Protein AF-A0A8S4S316-F1 (afdb_monomer)

Sequence (107 aa):
MQTKLDGSASAATIETSAEQAKRRKYENLDSSFIFVPFGVETSGPWGPEARALFKELSKRVIESTGDPRAGSYLGQRISLAIQRGNAASILGTVPRCGDFEDVLDFI

Structure (mmCIF, N/CA/C/O backbone):
data_AF-A0A8S4S316-F1
#
_entry.id   AF-A0A8S4S316-F1
#
loop_
_atom_site.group_PDB
_atom_site.id
_atom_site.type_symbol
_atom_site.label_atom_id
_atom_site.label_alt_id
_atom_site.label_comp_id
_atom_site.label_asym_id
_atom_site.label_entity_id
_atom_site.label_seq_id
_atom_site.pdbx_PDB_ins_code
_atom_site.Cartn_x
_atom_site.Cartn_y
_atom_site.Cartn_z
_atom_site.occupancy
_atom_site.B_iso_or_equiv
_atom_site.auth_seq_id
_atom_site.auth_comp_id
_atom_site.auth_asym_id
_atom_site.auth_atom_id
_atom_site.pdbx_PDB_model_num
ATOM 1 N N . MET A 1 1 ? 33.651 21.067 19.221 1.00 37.72 1 MET A N 1
ATOM 2 C CA . MET A 1 1 ? 32.175 21.135 19.229 1.00 37.72 1 MET A CA 1
ATOM 3 C C . MET A 1 1 ? 31.721 20.658 17.854 1.00 37.72 1 MET A C 1
ATOM 5 O O . MET A 1 1 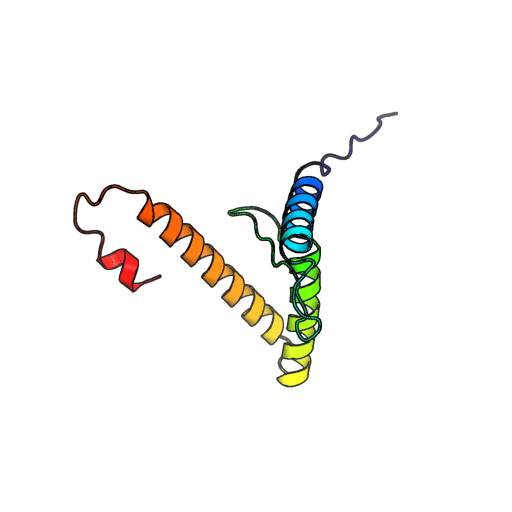? 31.879 21.383 16.886 1.00 37.72 1 MET A O 1
ATOM 9 N N . GLN A 1 2 ? 31.376 19.373 17.751 1.00 32.28 2 GLN A N 1
ATOM 10 C CA . GLN A 1 2 ? 31.168 18.648 16.492 1.00 32.28 2 GLN A CA 1
ATOM 11 C C . GLN A 1 2 ? 29.729 18.858 16.003 1.00 32.28 2 GLN A C 1
ATOM 13 O O . GLN A 1 2 ? 28.789 18.544 16.732 1.00 32.28 2 GLN A O 1
ATOM 18 N N . THR A 1 3 ? 29.551 19.352 14.780 1.00 39.94 3 THR A N 1
ATOM 19 C CA . THR A 1 3 ? 28.273 19.288 14.063 1.00 39.94 3 THR A CA 1
ATOM 20 C C . THR A 1 3 ? 28.065 17.852 13.585 1.00 39.94 3 THR A C 1
ATOM 22 O O . THR A 1 3 ? 28.894 17.277 12.877 1.00 39.94 3 THR A O 1
ATOM 25 N N . LYS A 1 4 ? 26.988 17.225 14.058 1.00 36.97 4 LYS A N 1
ATOM 26 C CA . LYS A 1 4 ? 26.608 15.865 13.685 1.00 36.97 4 LYS A CA 1
ATOM 27 C C . LYS A 1 4 ? 25.850 15.963 12.361 1.00 36.97 4 LYS A C 1
ATOM 29 O O . LYS A 1 4 ? 24.747 16.485 12.351 1.00 36.97 4 LYS A O 1
ATOM 34 N N . LEU A 1 5 ? 26.483 15.520 11.276 1.00 41.47 5 LEU A N 1
ATOM 35 C CA . LEU A 1 5 ? 25.875 15.417 9.952 1.00 41.47 5 LEU A CA 1
ATOM 36 C C . LEU A 1 5 ? 24.824 14.299 9.965 1.00 41.47 5 LEU A C 1
ATOM 38 O O . LEU A 1 5 ? 25.11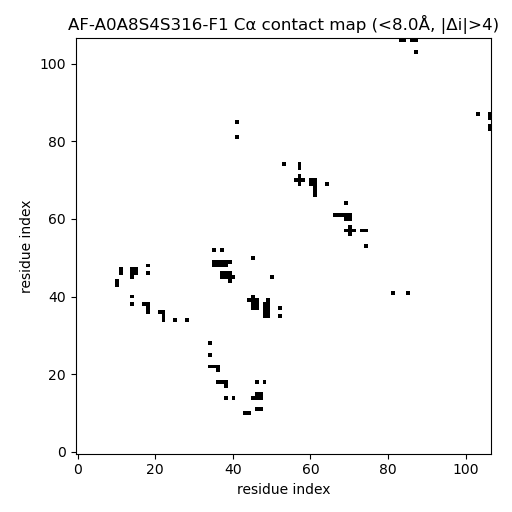4 13.128 10.212 1.00 41.47 5 LEU A O 1
ATOM 42 N N . ASP A 1 6 ? 23.593 14.708 9.733 1.00 37.34 6 ASP A N 1
ATOM 43 C CA . ASP A 1 6 ? 22.356 13.955 9.637 1.00 37.34 6 ASP A CA 1
ATOM 44 C C . ASP A 1 6 ? 22.306 13.188 8.306 1.00 37.34 6 ASP A C 1
ATOM 46 O O . ASP A 1 6 ? 21.771 13.620 7.287 1.00 37.34 6 ASP A O 1
ATOM 50 N N . GLY A 1 7 ? 22.904 11.997 8.316 1.00 39.25 7 GLY A N 1
ATOM 51 C CA . GLY A 1 7 ? 22.816 11.030 7.226 1.00 39.25 7 GLY A CA 1
ATOM 52 C C . GLY A 1 7 ? 21.458 10.322 7.194 1.00 39.25 7 GLY A C 1
ATOM 53 O O . GLY A 1 7 ? 21.329 9.234 7.740 1.00 39.25 7 GLY A O 1
ATOM 54 N N . SER A 1 8 ? 20.446 10.927 6.563 1.00 47.69 8 SER A N 1
ATOM 55 C CA . SER A 1 8 ? 19.200 10.236 6.154 1.00 47.69 8 SER A CA 1
ATOM 56 C C . SER A 1 8 ? 18.456 10.943 5.000 1.00 47.69 8 SER A C 1
ATOM 58 O O . SER A 1 8 ? 17.253 10.756 4.822 1.00 47.69 8 SER A O 1
ATOM 60 N N . ALA A 1 9 ? 19.135 11.787 4.219 1.00 49.41 9 ALA A N 1
ATOM 61 C CA . ALA A 1 9 ? 18.480 12.667 3.245 1.00 49.41 9 ALA A CA 1
ATOM 62 C C . ALA A 1 9 ? 18.255 12.056 1.842 1.00 49.41 9 ALA A C 1
ATOM 64 O O . ALA A 1 9 ? 17.555 12.663 1.036 1.00 49.41 9 ALA A O 1
ATOM 65 N N . SER A 1 10 ? 18.812 10.883 1.505 1.00 52.69 10 SER A N 1
ATOM 66 C CA . SER A 1 10 ? 18.763 10.370 0.120 1.00 52.69 10 SER A CA 1
ATOM 67 C C . SER A 1 10 ? 17.561 9.467 -0.188 1.00 52.69 10 SER A C 1
ATOM 69 O O . SER A 1 10 ? 16.895 9.702 -1.190 1.00 52.69 10 SER A O 1
ATOM 71 N N . ALA A 1 11 ? 17.233 8.489 0.666 1.00 50.03 11 ALA A N 1
ATOM 72 C CA . ALA A 1 11 ? 16.149 7.527 0.408 1.00 50.03 11 ALA A CA 1
ATOM 73 C C . ALA A 1 11 ? 14.753 8.177 0.468 1.00 50.03 11 ALA A C 1
ATOM 75 O O . ALA A 1 11 ? 13.999 8.122 -0.498 1.00 50.03 11 ALA A O 1
ATOM 76 N N . ALA A 1 12 ? 14.468 8.940 1.532 1.00 54.97 12 ALA A N 1
ATOM 77 C CA . ALA A 1 12 ? 13.190 9.644 1.690 1.00 54.97 12 ALA A CA 1
ATOM 78 C C . ALA A 1 12 ? 12.896 10.636 0.542 1.00 54.97 12 ALA A C 1
ATOM 80 O O . ALA A 1 12 ? 11.742 10.840 0.159 1.00 54.97 12 ALA A O 1
ATOM 81 N N . THR A 1 13 ? 13.940 11.246 -0.031 1.00 60.44 13 THR A N 1
ATOM 82 C CA . THR A 1 13 ? 13.824 12.183 -1.161 1.00 60.44 13 THR A CA 1
ATOM 83 C C . THR A 1 13 ? 13.498 11.456 -2.471 1.00 60.44 13 THR A C 1
ATOM 85 O O . THR A 1 13 ? 12.699 11.953 -3.266 1.00 60.44 13 THR A O 1
ATOM 88 N N . ILE A 1 14 ? 14.069 10.266 -2.691 1.00 60.84 14 ILE A N 1
ATOM 89 C CA . ILE A 1 14 ? 13.806 9.436 -3.877 1.00 60.84 14 ILE A CA 1
ATOM 90 C C . ILE A 1 14 ? 12.391 8.847 -3.820 1.00 60.84 14 ILE A C 1
ATOM 92 O O . ILE A 1 14 ? 11.646 8.958 -4.796 1.00 60.84 14 ILE A O 1
ATOM 96 N N . GLU A 1 15 ? 11.986 8.315 -2.666 1.00 60.56 15 GLU A N 1
ATOM 97 C CA . GLU A 1 15 ? 10.645 7.761 -2.435 1.00 60.56 15 GLU A CA 1
ATOM 98 C C . GLU A 1 15 ? 9.552 8.802 -2.708 1.00 60.56 15 GLU A C 1
ATOM 100 O O . GLU A 1 15 ? 8.614 8.564 -3.474 1.00 60.56 15 GLU A O 1
ATOM 105 N N . THR A 1 16 ? 9.727 10.001 -2.145 1.00 70.81 16 THR A N 1
ATOM 106 C CA . THR A 1 16 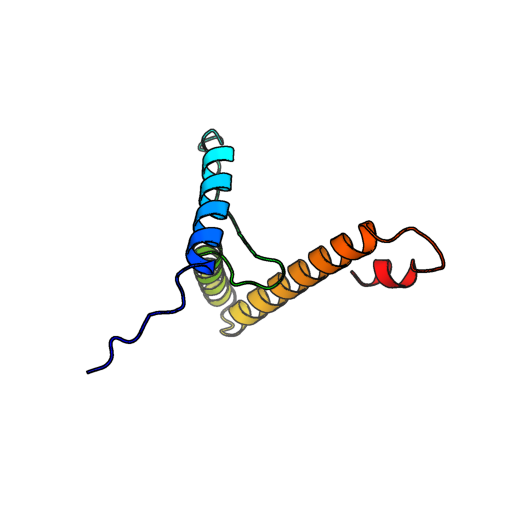? 8.808 11.126 -2.346 1.00 70.81 16 THR A CA 1
ATOM 107 C C . THR A 1 16 ? 8.729 11.518 -3.826 1.00 70.81 16 THR A C 1
ATOM 109 O O . THR A 1 16 ? 7.647 11.806 -4.336 1.00 70.81 16 THR A O 1
ATOM 112 N N . SER A 1 17 ? 9.854 11.495 -4.548 1.00 77.06 17 SER A N 1
ATOM 113 C CA . SER A 1 17 ? 9.887 11.787 -5.986 1.00 77.06 17 SER A CA 1
ATOM 114 C C . SER A 1 17 ? 9.106 10.751 -6.804 1.00 77.06 17 SER A C 1
ATOM 116 O O . SER A 1 17 ? 8.327 11.117 -7.689 1.00 77.06 17 SER A O 1
ATOM 118 N N . ALA A 1 18 ? 9.244 9.460 -6.484 1.00 81.75 18 ALA A N 1
ATOM 119 C CA . ALA A 1 18 ? 8.535 8.387 -7.176 1.00 81.75 18 ALA A CA 1
ATOM 120 C C . ALA A 1 18 ? 7.014 8.454 -6.954 1.00 81.75 18 ALA A C 1
ATOM 122 O O . ALA A 1 18 ? 6.246 8.351 -7.916 1.00 81.75 18 ALA A O 1
ATOM 123 N N . GLU A 1 19 ? 6.566 8.674 -5.715 1.00 88.00 19 GLU A N 1
ATOM 124 C CA . GLU A 1 19 ? 5.142 8.835 -5.391 1.00 88.00 19 GLU A CA 1
ATOM 125 C C . GLU A 1 19 ? 4.550 10.077 -6.078 1.00 88.00 19 GLU A C 1
ATOM 127 O O . GLU A 1 19 ? 3.507 9.988 -6.737 1.00 88.00 19 GLU A O 1
ATOM 132 N N . GLN A 1 20 ? 5.265 11.208 -6.053 1.00 87.62 20 GLN A N 1
ATOM 133 C CA . GLN A 1 20 ? 4.859 12.421 -6.768 1.00 87.62 20 GLN A CA 1
ATOM 134 C C . GLN A 1 20 ? 4.778 12.210 -8.283 1.00 87.62 20 GLN A C 1
ATOM 136 O O . GLN A 1 20 ? 3.831 12.677 -8.918 1.00 87.62 20 GLN A O 1
ATOM 141 N N . ALA A 1 21 ? 5.732 11.489 -8.875 1.00 88.12 21 ALA A N 1
ATOM 142 C CA . ALA A 1 21 ? 5.703 11.172 -10.299 1.00 88.12 21 ALA A CA 1
ATOM 143 C C . ALA A 1 21 ? 4.468 10.333 -10.663 1.00 88.12 21 ALA A C 1
ATOM 145 O O . ALA A 1 21 ? 3.831 10.580 -11.690 1.00 88.12 21 ALA A O 1
ATOM 146 N N . LYS A 1 22 ? 4.080 9.372 -9.810 1.00 90.06 22 LYS A N 1
ATOM 147 C CA . LYS A 1 22 ? 2.851 8.591 -10.011 1.00 90.06 22 LYS A CA 1
ATOM 148 C C . LYS A 1 22 ? 1.597 9.444 -9.846 1.00 90.06 22 LYS A C 1
ATOM 150 O O . LYS A 1 22 ? 0.702 9.310 -10.673 1.00 90.06 22 LYS A O 1
ATOM 155 N N . ARG A 1 23 ? 1.538 10.349 -8.863 1.00 90.00 23 ARG A N 1
ATOM 156 C CA . ARG A 1 23 ? 0.414 11.295 -8.731 1.00 90.00 23 ARG A CA 1
ATOM 157 C C . ARG A 1 23 ? 0.244 12.160 -9.973 1.00 90.00 23 ARG A C 1
ATOM 159 O O . ARG A 1 23 ? -0.855 12.221 -10.499 1.00 90.00 23 ARG A O 1
ATOM 166 N N . ARG A 1 24 ? 1.326 12.763 -10.475 1.00 91.75 24 ARG A N 1
ATOM 167 C CA . ARG A 1 24 ? 1.290 13.570 -11.709 1.00 91.75 24 ARG A CA 1
ATOM 168 C C . ARG A 1 24 ? 0.812 12.751 -12.905 1.00 91.75 24 ARG A C 1
ATOM 170 O O . ARG A 1 24 ? -0.014 13.209 -13.679 1.00 91.75 24 ARG A O 1
ATOM 177 N N . LYS A 1 25 ? 1.275 11.501 -13.030 1.00 93.25 25 LYS A N 1
ATOM 178 C CA . LYS A 1 25 ? 0.834 10.601 -14.108 1.00 93.25 25 LYS A CA 1
ATOM 179 C C . LYS A 1 25 ? -0.683 10.373 -14.103 1.00 93.25 25 LYS A C 1
ATOM 181 O O . LYS A 1 25 ? -1.270 10.223 -15.170 1.00 93.25 25 LYS A O 1
ATOM 186 N N . TYR A 1 26 ? -1.295 10.321 -12.924 1.00 92.31 26 TYR A N 1
ATOM 187 C CA . TYR A 1 26 ? -2.723 10.061 -12.751 1.00 92.31 26 TYR A CA 1
ATOM 188 C C . TYR A 1 26 ? -3.491 11.295 -12.257 1.00 92.31 26 TYR A C 1
ATOM 190 O O . TYR A 1 26 ? -4.538 11.156 -11.637 1.00 92.31 26 TYR A O 1
ATOM 198 N N . GLU A 1 27 ? -3.000 12.505 -12.540 1.00 91.44 27 GLU A N 1
ATOM 199 C CA . GLU A 1 27 ? -3.645 13.746 -12.086 1.00 91.44 27 GLU A CA 1
ATOM 200 C C . GLU A 1 27 ? -5.023 13.968 -12.726 1.00 91.44 27 GLU A C 1
ATOM 202 O O . GLU A 1 27 ? -5.906 14.551 -12.108 1.00 91.44 27 GLU A O 1
ATOM 207 N N . ASN A 1 28 ? -5.215 13.442 -13.939 1.00 93.00 28 ASN A N 1
ATOM 208 C CA . ASN A 1 28 ? -6.462 13.527 -14.700 1.00 93.00 28 ASN A CA 1
ATOM 209 C C . ASN A 1 28 ? -7.345 12.284 -14.514 1.00 93.00 28 ASN A C 1
ATOM 211 O O . ASN A 1 28 ? -8.175 11.980 -15.371 1.00 93.00 28 ASN A O 1
ATOM 215 N N . LEU A 1 29 ? -7.124 11.515 -13.442 1.00 92.88 29 LEU A N 1
ATOM 216 C CA . LEU A 1 29 ? -8.017 10.416 -13.105 1.00 92.88 29 LEU A CA 1
ATOM 217 C C . LEU A 1 29 ? -9.401 10.987 -12.770 1.00 92.88 29 LEU A C 1
ATOM 219 O O . LEU A 1 29 ? -9.511 12.042 -12.147 1.00 92.88 29 LEU A O 1
ATOM 223 N N . ASP A 1 30 ? -10.449 10.294 -13.211 1.00 89.88 30 ASP A N 1
ATOM 224 C CA . ASP A 1 30 ? -11.827 10.701 -12.947 1.00 89.88 30 ASP A CA 1
ATOM 225 C C . ASP A 1 30 ? -12.059 10.893 -11.436 1.00 89.88 30 ASP A C 1
ATOM 227 O O . ASP A 1 30 ? -11.541 10.134 -10.612 1.00 89.88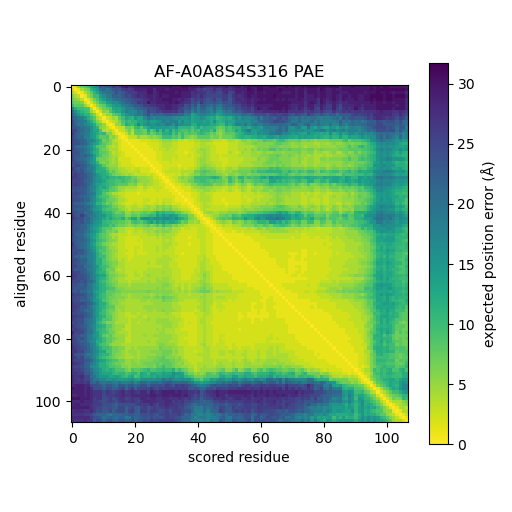 30 ASP A O 1
ATOM 231 N N . SER A 1 31 ? -12.836 11.916 -11.070 1.00 88.12 31 SER A N 1
ATOM 232 C CA . SER A 1 31 ? -13.058 12.311 -9.674 1.00 88.12 31 SER A CA 1
ATOM 233 C C . SER A 1 31 ? -13.806 11.265 -8.843 1.00 88.12 31 SER A C 1
ATOM 235 O O . SER A 1 31 ? -13.819 11.354 -7.615 1.00 88.12 31 SER A O 1
ATOM 237 N N . SER A 1 32 ? -14.397 10.255 -9.486 1.00 94.06 32 SER A N 1
ATOM 238 C CA . SER A 1 32 ? -14.957 9.077 -8.820 1.00 94.06 32 SER A CA 1
ATOM 239 C C . SER A 1 32 ? -13.899 8.161 -8.191 1.00 94.06 32 SER A C 1
ATOM 241 O O . SER A 1 32 ? -14.249 7.319 -7.361 1.00 94.06 32 SER A O 1
ATOM 243 N N . PHE A 1 33 ? -12.614 8.325 -8.525 1.00 91.00 33 PHE A N 1
ATOM 244 C CA . PHE A 1 33 ? -11.529 7.514 -7.980 1.00 91.00 33 PHE A CA 1
ATOM 245 C C . PHE A 1 33 ? -10.685 8.267 -6.953 1.00 91.00 33 PHE A C 1
ATOM 247 O O . PHE A 1 33 ? -10.268 9.406 -7.149 1.00 91.00 33 PHE A O 1
ATOM 254 N N . ILE A 1 34 ? -10.336 7.567 -5.872 1.00 90.12 34 ILE A N 1
ATOM 255 C CA . ILE A 1 34 ? -9.295 8.003 -4.940 1.00 90.12 34 ILE A CA 1
ATOM 256 C C . ILE A 1 34 ? -8.008 7.272 -5.312 1.00 90.12 34 ILE A C 1
ATOM 258 O O . ILE A 1 34 ? -7.906 6.057 -5.144 1.00 90.12 34 ILE A O 1
ATOM 262 N N . PHE A 1 35 ? -7.021 8.016 -5.805 1.00 92.12 35 PHE A N 1
ATOM 263 C CA . PHE A 1 35 ? -5.702 7.479 -6.120 1.00 92.12 35 PHE A CA 1
ATOM 264 C C . PHE A 1 35 ? -4.705 7.777 -4.999 1.00 92.12 35 PHE A C 1
ATOM 266 O O . PHE A 1 35 ? -4.502 8.933 -4.628 1.00 92.12 35 PHE A O 1
ATOM 273 N N . VAL A 1 36 ? -4.044 6.732 -4.499 1.00 92.12 36 VAL A N 1
ATOM 274 C CA . VAL A 1 36 ? -2.908 6.847 -3.579 1.00 92.12 36 VAL A CA 1
ATOM 275 C C . VAL A 1 36 ? -1.775 5.967 -4.113 1.00 92.12 36 VAL A C 1
ATOM 277 O O . VAL A 1 36 ? -1.970 4.754 -4.236 1.00 92.12 36 VAL A O 1
ATOM 280 N N . PRO A 1 37 ? -0.606 6.528 -4.467 1.00 90.56 37 PRO A N 1
ATOM 281 C CA . PRO A 1 37 ? 0.544 5.727 -4.849 1.00 90.56 37 PRO A CA 1
ATOM 282 C C . PRO A 1 37 ? 1.009 4.871 -3.664 1.00 90.56 37 PRO A C 1
ATOM 284 O O . PRO A 1 37 ? 1.208 5.366 -2.560 1.00 90.56 37 PRO A O 1
ATOM 287 N N . PHE A 1 38 ? 1.207 3.576 -3.911 1.00 88.56 38 PHE A N 1
ATOM 288 C CA . PHE A 1 38 ? 1.838 2.665 -2.960 1.00 88.56 38 PHE A CA 1
ATOM 289 C C . PHE A 1 38 ? 3.263 2.363 -3.435 1.00 88.56 38 PHE A C 1
ATOM 291 O O . PHE A 1 38 ? 3.507 1.373 -4.125 1.00 88.56 38 PHE A O 1
ATOM 298 N N . GLY A 1 39 ? 4.189 3.285 -3.159 1.00 85.56 39 GLY A N 1
ATOM 299 C CA . GLY A 1 39 ? 5.594 3.149 -3.534 1.00 85.56 39 GLY A CA 1
ATOM 300 C C . GLY A 1 39 ? 6.350 2.215 -2.590 1.00 85.56 39 GLY A C 1
ATOM 301 O O . GLY A 1 39 ? 6.426 2.479 -1.390 1.00 85.56 39 GLY A O 1
ATOM 302 N N . VAL A 1 40 ? 6.935 1.144 -3.134 1.00 83.06 40 VAL A N 1
ATOM 303 C CA . VAL A 1 40 ? 7.850 0.257 -2.405 1.00 83.06 40 VAL A CA 1
ATOM 304 C C . VAL A 1 40 ? 9.116 0.056 -3.220 1.00 83.06 40 VAL A C 1
ATOM 306 O O . VAL A 1 40 ? 9.051 -0.355 -4.378 1.00 83.06 40 VAL A O 1
ATOM 309 N N . GLU A 1 41 ? 10.265 0.331 -2.613 1.00 76.44 41 GLU A N 1
ATOM 310 C CA . GLU A 1 41 ? 11.559 -0.011 -3.194 1.00 76.44 41 GLU A CA 1
ATOM 311 C C . GLU A 1 41 ? 11.887 -1.489 -2.944 1.00 76.44 41 GLU A C 1
ATOM 313 O O . GLU A 1 41 ? 11.588 -2.033 -1.882 1.00 76.44 41 GLU A O 1
ATOM 318 N N . THR A 1 42 ? 12.548 -2.136 -3.909 1.00 69.44 42 THR A N 1
ATOM 319 C CA . THR A 1 42 ? 12.884 -3.574 -3.907 1.00 69.44 42 THR A CA 1
ATOM 320 C C . THR A 1 42 ? 13.519 -4.058 -2.597 1.00 69.44 42 THR A C 1
ATOM 322 O O . THR A 1 42 ? 13.294 -5.194 -2.183 1.00 69.44 42 THR A O 1
ATOM 325 N N . SER A 1 43 ? 14.283 -3.189 -1.931 1.00 63.03 43 SER A N 1
ATOM 326 C CA . SER A 1 43 ? 14.900 -3.428 -0.622 1.00 63.03 43 SER A CA 1
ATOM 327 C C . SER A 1 43 ? 14.851 -2.200 0.298 1.00 63.03 43 SER A C 1
ATOM 329 O O . SER A 1 43 ? 15.657 -2.100 1.223 1.00 63.03 43 SER A O 1
ATOM 331 N N . GLY A 1 44 ? 13.975 -1.236 0.008 1.00 70.81 44 GLY A N 1
ATOM 332 C CA . GLY A 1 44 ? 13.925 0.047 0.708 1.00 70.81 44 GLY A CA 1
ATOM 333 C C . GLY A 1 44 ? 12.642 0.237 1.519 1.00 70.81 44 GLY A C 1
ATOM 334 O O . GLY A 1 44 ? 11.760 -0.630 1.521 1.00 70.81 44 GLY A O 1
ATOM 335 N N . PRO A 1 45 ? 12.541 1.354 2.255 1.00 79.56 45 PRO A N 1
ATOM 336 C CA . PRO A 1 45 ? 11.335 1.703 2.987 1.00 79.56 45 PRO A CA 1
ATOM 337 C C . PRO A 1 45 ? 10.122 1.816 2.058 1.00 79.56 45 PRO A C 1
ATOM 339 O O . PRO A 1 45 ? 10.228 2.007 0.847 1.00 79.56 45 PRO A O 1
ATOM 342 N N . TRP A 1 46 ? 8.933 1.718 2.646 1.00 87.56 46 TRP A N 1
ATOM 343 C CA . TRP A 1 46 ? 7.730 2.179 1.963 1.00 87.56 46 TRP A CA 1
ATOM 344 C C . TRP A 1 46 ? 7.721 3.698 1.949 1.00 87.56 4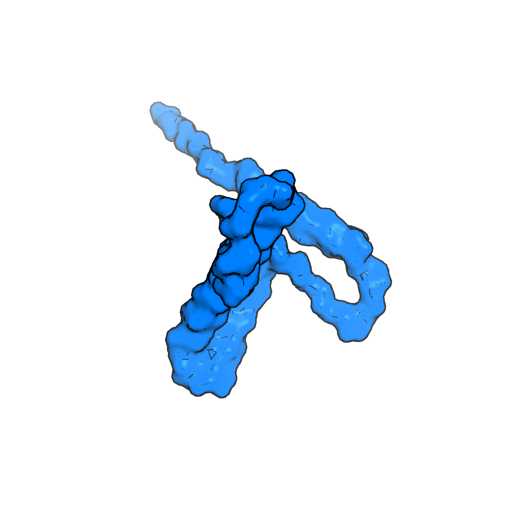6 TRP A C 1
ATOM 346 O O . TRP A 1 46 ? 7.998 4.315 2.984 1.00 87.56 46 TRP A O 1
ATOM 356 N N . GLY A 1 47 ? 7.325 4.266 0.812 1.00 89.12 47 GLY A N 1
ATOM 357 C CA . GLY A 1 47 ? 7.181 5.706 0.676 1.00 89.12 47 GLY A CA 1
ATOM 358 C C . GLY A 1 47 ? 6.184 6.291 1.687 1.00 89.12 47 GLY A C 1
ATOM 359 O O . GLY A 1 47 ? 5.370 5.569 2.287 1.00 89.12 47 GLY A O 1
ATOM 360 N N . PRO A 1 48 ? 6.259 7.606 1.950 1.00 89.38 48 PRO A N 1
ATOM 361 C CA . PRO A 1 48 ? 5.448 8.252 2.975 1.00 89.38 48 PRO A CA 1
ATOM 362 C C . PRO A 1 48 ? 3.942 8.067 2.752 1.00 89.38 48 PRO A C 1
ATOM 364 O O . PRO A 1 48 ? 3.215 7.859 3.730 1.00 89.38 48 PRO A O 1
ATOM 367 N N . GLU A 1 49 ? 3.468 8.091 1.504 1.00 90.75 49 GLU A N 1
ATOM 368 C CA . GLU A 1 49 ? 2.056 7.865 1.193 1.00 90.75 49 GLU A CA 1
ATOM 369 C C . GLU A 1 49 ? 1.657 6.400 1.364 1.00 90.75 49 GLU A C 1
ATOM 371 O O . GLU A 1 49 ? 0.644 6.114 2.010 1.00 90.75 49 GLU A O 1
ATOM 376 N N . ALA A 1 50 ? 2.485 5.470 0.882 1.00 91.56 50 ALA A N 1
ATOM 377 C CA . ALA A 1 50 ? 2.287 4.038 1.095 1.00 91.56 50 ALA A CA 1
ATOM 378 C C . ALA A 1 50 ? 2.187 3.693 2.591 1.00 91.56 50 ALA A C 1
ATOM 380 O O . ALA A 1 50 ? 1.283 2.972 3.027 1.00 91.56 50 ALA A O 1
ATOM 381 N N . ARG A 1 51 ? 3.076 4.268 3.412 1.00 92.00 51 ARG A N 1
ATOM 382 C CA . ARG A 1 51 ? 3.088 4.078 4.868 1.00 92.00 51 ARG A CA 1
ATOM 383 C C . ARG A 1 51 ? 1.849 4.670 5.538 1.00 92.00 51 ARG A C 1
ATOM 385 O O . ARG A 1 51 ? 1.301 4.054 6.455 1.00 92.00 51 ARG A O 1
ATOM 392 N N . ALA A 1 52 ? 1.406 5.850 5.103 1.00 93.25 52 ALA A N 1
ATOM 393 C CA . ALA A 1 52 ? 0.187 6.474 5.612 1.00 93.25 52 ALA A CA 1
ATOM 394 C C . ALA A 1 52 ? -1.054 5.634 5.274 1.00 93.25 52 ALA A C 1
ATOM 396 O O . ALA A 1 52 ? -1.860 5.353 6.165 1.00 93.25 52 ALA A O 1
ATOM 397 N N . LEU A 1 53 ? -1.160 5.161 4.027 1.00 94.25 53 LEU A N 1
ATOM 398 C CA . LEU A 1 53 ? -2.243 4.286 3.584 1.00 94.25 53 LEU A CA 1
ATOM 399 C C . LEU A 1 53 ? -2.266 2.985 4.386 1.00 94.25 53 LEU A C 1
ATOM 401 O O . LEU A 1 53 ? -3.311 2.596 4.904 1.00 94.25 53 LEU A O 1
ATOM 405 N N . PHE A 1 54 ? -1.113 2.335 4.549 1.00 95.25 54 PHE A N 1
ATOM 406 C CA . PHE A 1 54 ? -1.024 1.111 5.336 1.00 95.25 54 PHE A CA 1
ATOM 407 C C . PHE A 1 54 ? -1.469 1.308 6.784 1.00 95.25 54 PHE A C 1
ATOM 409 O O . PHE A 1 54 ? -2.164 0.450 7.330 1.00 95.25 54 PHE A O 1
ATOM 416 N N . LYS A 1 55 ? -1.076 2.417 7.421 1.00 95.62 55 LYS A N 1
ATOM 417 C CA . LYS A 1 55 ? -1.457 2.702 8.807 1.00 95.62 55 LYS A CA 1
ATOM 418 C C . LYS A 1 55 ? -2.974 2.827 8.947 1.00 95.62 55 LYS A C 1
ATOM 420 O O . LYS A 1 55 ? -3.544 2.259 9.877 1.00 95.62 55 LYS A O 1
ATOM 425 N N . GLU A 1 56 ? -3.615 3.524 8.014 1.00 96.50 56 GLU A N 1
ATOM 426 C CA . GLU A 1 56 ? -5.070 3.684 7.996 1.00 96.50 56 GLU A CA 1
ATOM 427 C C . GLU A 1 56 ? -5.781 2.350 7.732 1.00 96.50 56 GLU A C 1
ATOM 429 O O . GLU A 1 56 ? -6.699 1.983 8.465 1.00 96.50 56 GLU A O 1
ATOM 434 N N . LEU A 1 57 ? -5.317 1.573 6.748 1.00 95.62 57 LEU A N 1
ATOM 435 C CA . LEU A 1 57 ? -5.866 0.244 6.464 1.00 95.62 57 LEU A CA 1
ATOM 436 C C . LEU A 1 57 ? -5.707 -0.701 7.656 1.00 95.62 57 LEU A C 1
ATOM 438 O O . LEU A 1 57 ? -6.659 -1.376 8.034 1.00 95.62 57 LEU A O 1
ATOM 442 N N . SER A 1 58 ? -4.531 -0.717 8.283 1.00 97.12 58 SER A N 1
ATOM 443 C CA . SER A 1 58 ? -4.258 -1.547 9.458 1.00 97.12 58 SER A CA 1
ATOM 444 C C . SER A 1 58 ? -5.204 -1.212 10.601 1.00 97.12 58 SER A C 1
ATOM 446 O O . SER A 1 58 ? -5.775 -2.117 11.204 1.00 97.12 58 SER A O 1
ATOM 448 N N . LYS A 1 59 ? -5.418 0.084 10.864 1.00 98.00 59 LYS A N 1
ATOM 449 C CA . LYS A 1 59 ? -6.368 0.548 11.876 1.00 98.00 59 LYS A CA 1
ATOM 450 C C . LYS A 1 59 ? -7.785 0.055 11.571 1.00 98.00 59 LYS A C 1
ATOM 452 O O . LYS A 1 59 ? -8.392 -0.581 12.425 1.00 98.00 59 LYS A O 1
ATOM 457 N N . ARG A 1 60 ? -8.281 0.273 10.349 1.00 97.44 60 ARG A N 1
ATOM 458 C CA . ARG A 1 60 ? -9.636 -0.146 9.949 1.00 97.44 60 ARG A CA 1
ATOM 459 C C . ARG A 1 60 ? -9.828 -1.655 10.010 1.00 97.44 60 ARG A C 1
ATOM 461 O O . ARG A 1 60 ? -10.876 -2.124 10.437 1.00 97.44 60 ARG A O 1
ATOM 468 N N . VAL A 1 61 ? -8.822 -2.426 9.605 1.00 97.56 61 VAL A N 1
ATOM 469 C CA . VAL A 1 61 ? -8.873 -3.890 9.669 1.00 97.56 61 VAL A CA 1
ATOM 470 C C . VAL A 1 61 ? -8.938 -4.362 11.125 1.00 97.56 61 VAL A C 1
ATOM 472 O O . VAL A 1 61 ? -9.765 -5.217 11.438 1.00 97.56 61 VAL A O 1
ATOM 475 N N . ILE A 1 62 ? -8.145 -3.773 12.025 1.00 9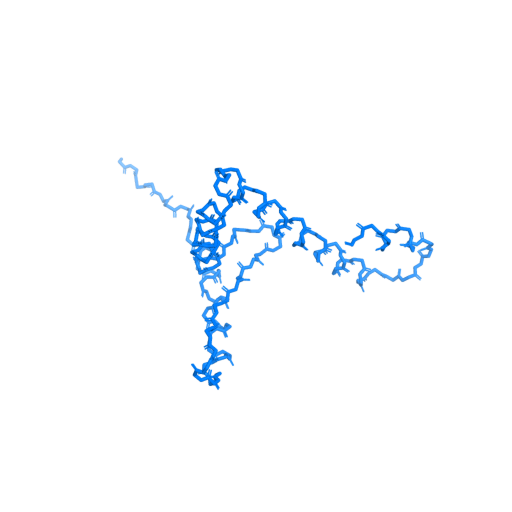8.38 62 ILE A N 1
ATOM 476 C CA . ILE A 1 62 ? -8.212 -4.069 13.466 1.00 98.38 62 ILE A CA 1
ATOM 477 C C . ILE A 1 62 ? -9.602 -3.731 14.021 1.00 98.38 62 ILE A C 1
ATOM 479 O O . ILE A 1 62 ? -10.211 -4.566 14.680 1.00 98.38 62 ILE A O 1
ATOM 483 N N . GLU A 1 63 ? -10.135 -2.548 13.708 1.00 98.19 63 GLU A N 1
ATOM 484 C CA . GLU A 1 63 ? -11.464 -2.115 14.164 1.00 98.19 63 GLU A CA 1
ATOM 485 C C . GLU A 1 63 ? -12.585 -3.017 13.628 1.00 98.19 63 GLU A C 1
ATOM 487 O O . GLU A 1 63 ? -13.499 -3.369 14.368 1.00 98.19 63 GLU A O 1
ATOM 492 N N . SER A 1 64 ? -12.501 -3.431 12.361 1.00 97.94 64 SER A N 1
ATOM 493 C CA . SER A 1 64 ? -13.525 -4.268 11.723 1.00 97.94 64 SER A CA 1
ATOM 494 C C . SER A 1 64 ? -13.530 -5.718 12.209 1.00 97.94 64 SER A C 1
ATOM 496 O O . SER A 1 64 ? -14.584 -6.345 12.252 1.00 97.94 64 SER A O 1
ATOM 498 N N . THR A 1 65 ? -12.361 -6.265 12.555 1.00 97.31 65 THR A N 1
ATOM 499 C CA . THR A 1 65 ? -12.222 -7.671 12.965 1.00 97.31 65 THR A CA 1
ATOM 500 C C . THR A 1 65 ? -12.241 -7.846 14.480 1.00 97.31 65 THR A C 1
ATOM 502 O O . THR A 1 65 ? -12.522 -8.940 14.960 1.00 97.31 65 THR A O 1
ATOM 505 N N . GLY A 1 66 ? -11.911 -6.795 15.238 1.00 97.44 66 GLY A N 1
ATOM 506 C CA . GLY A 1 66 ? -11.685 -6.859 16.680 1.00 97.44 66 GLY A CA 1
ATOM 507 C C . GLY A 1 66 ? -10.375 -7.549 17.085 1.00 97.44 66 GLY A C 1
ATOM 508 O O . GLY A 1 66 ? -10.088 -7.628 18.278 1.00 97.44 66 GLY A O 1
ATOM 509 N N . ASP A 1 67 ? -9.564 -8.035 16.134 1.00 97.56 67 ASP A N 1
ATOM 510 C CA . ASP A 1 67 ? -8.268 -8.656 16.428 1.00 97.56 67 ASP A CA 1
ATOM 511 C C . ASP A 1 67 ? -7.142 -7.607 16.345 1.00 97.56 67 ASP A C 1
ATOM 513 O O . ASP A 1 67 ? -6.835 -7.111 15.253 1.00 97.56 67 ASP A O 1
ATOM 517 N N . PRO A 1 68 ? -6.451 -7.292 17.460 1.00 96.00 68 PRO A N 1
ATOM 518 C CA . PRO A 1 68 ? -5.338 -6.342 17.457 1.00 96.00 68 PRO A CA 1
ATOM 519 C C . PRO A 1 68 ? -4.160 -6.774 16.567 1.00 96.00 68 PRO A C 1
ATOM 521 O O . PRO A 1 68 ? -3.345 -5.936 16.184 1.00 96.00 68 PRO A O 1
ATOM 524 N N . ARG A 1 69 ? -4.056 -8.061 16.207 1.00 97.69 69 ARG A N 1
ATOM 525 C CA . ARG A 1 69 ? -2.992 -8.598 15.341 1.00 97.69 69 ARG A CA 1
ATOM 526 C C . ARG A 1 69 ? -3.307 -8.481 13.853 1.00 97.69 69 ARG A C 1
ATOM 528 O O . ARG A 1 69 ? -2.408 -8.666 13.031 1.00 97.69 69 ARG A O 1
ATOM 535 N N . ALA A 1 70 ? -4.542 -8.146 13.483 1.00 97.25 70 ALA A N 1
ATOM 536 C CA . ALA A 1 70 ? -4.972 -8.143 12.089 1.00 97.25 70 ALA A CA 1
ATOM 537 C C . ALA A 1 70 ? -4.164 -7.169 11.207 1.00 97.25 70 ALA A C 1
ATOM 539 O O . ALA A 1 70 ? -3.844 -7.490 10.062 1.00 97.25 70 ALA A O 1
ATOM 540 N N . GLY A 1 71 ? -3.735 -6.027 11.759 1.00 96.62 71 GLY A N 1
ATOM 541 C CA . GLY A 1 71 ? -2.827 -5.101 11.071 1.00 96.62 71 GLY A CA 1
ATOM 542 C C . GLY A 1 71 ? -1.447 -5.710 10.782 1.00 96.62 71 GLY A C 1
ATOM 543 O O . GLY A 1 71 ? -0.896 -5.525 9.697 1.00 96.62 71 GLY A O 1
ATOM 544 N N . SER A 1 72 ? -0.901 -6.506 11.707 1.00 96.81 72 SER A N 1
ATOM 545 C CA . SER A 1 72 ? 0.364 -7.219 11.492 1.00 96.81 72 SER A CA 1
ATOM 546 C C . SER A 1 72 ? 0.236 -8.284 10.404 1.00 96.81 72 SER A C 1
ATOM 548 O O . SER A 1 72 ? 1.114 -8.381 9.547 1.00 96.81 72 SER A O 1
ATOM 550 N N . TYR A 1 73 ? -0.869 -9.037 10.384 1.00 97.31 73 TYR A N 1
ATOM 551 C CA . TYR A 1 73 ? -1.136 -10.015 9.325 1.00 97.31 73 TYR A CA 1
ATOM 552 C C . TYR A 1 73 ? -1.262 -9.350 7.951 1.00 97.31 73 TYR A C 1
ATOM 554 O O . TYR A 1 73 ? -0.728 -9.866 6.969 1.00 97.31 73 TYR A O 1
ATOM 562 N N . LEU A 1 74 ? -1.902 -8.179 7.873 1.00 95.94 74 LEU A N 1
ATOM 563 C CA . LEU A 1 74 ? -1.959 -7.392 6.641 1.00 95.94 74 LEU A CA 1
ATOM 564 C C . LEU A 1 74 ? -0.552 -7.020 6.153 1.00 95.94 74 LEU A C 1
ATOM 566 O O . LEU A 1 74 ? -0.223 -7.263 4.993 1.00 95.94 74 LEU A O 1
ATOM 570 N N . GLY A 1 75 ? 0.291 -6.486 7.042 1.00 93.94 75 GLY A N 1
ATOM 571 C CA . GLY A 1 75 ? 1.668 -6.117 6.707 1.00 93.94 75 GLY A CA 1
ATOM 572 C C . GLY A 1 75 ? 2.489 -7.305 6.208 1.00 93.94 75 GLY A C 1
ATOM 573 O O . GLY A 1 75 ? 3.154 -7.205 5.181 1.00 93.94 75 GLY A O 1
ATOM 574 N N . GLN A 1 76 ? 2.385 -8.457 6.874 1.00 94.88 76 GLN A N 1
ATOM 575 C CA . GLN A 1 76 ? 3.058 -9.690 6.452 1.00 94.88 76 GLN A CA 1
ATOM 576 C C . GLN A 1 76 ? 2.621 -10.139 5.053 1.00 94.88 76 GLN A C 1
ATOM 578 O O . GLN A 1 76 ? 3.467 -10.468 4.223 1.00 94.88 76 GLN A O 1
ATOM 583 N N . ARG A 1 77 ? 1.314 -10.114 4.763 1.00 94.62 77 ARG A N 1
ATOM 584 C CA . ARG A 1 77 ? 0.783 -10.500 3.445 1.00 94.62 77 ARG A CA 1
ATOM 585 C C . ARG A 1 77 ? 1.257 -9.565 2.336 1.00 94.62 77 ARG A C 1
ATOM 587 O O . ARG A 1 77 ? 1.636 -10.049 1.274 1.00 94.62 77 ARG A O 1
ATOM 594 N N . ILE A 1 78 ? 1.272 -8.256 2.588 1.00 92.50 78 ILE A N 1
ATOM 595 C CA . ILE A 1 78 ? 1.799 -7.267 1.637 1.00 92.50 78 ILE A CA 1
ATOM 596 C C . ILE A 1 78 ? 3.288 -7.528 1.379 1.00 92.50 78 ILE A C 1
ATOM 598 O O . ILE A 1 78 ? 3.700 -7.627 0.226 1.00 92.50 78 ILE A O 1
ATOM 602 N N . SER A 1 79 ? 4.083 -7.721 2.434 1.00 90.19 79 SER A N 1
ATOM 603 C CA . SER A 1 79 ? 5.515 -8.016 2.316 1.00 90.19 79 SER A CA 1
ATOM 604 C C . SER A 1 79 ? 5.798 -9.283 1.508 1.00 90.19 79 SER A C 1
ATOM 606 O O . SER A 1 79 ? 6.691 -9.275 0.662 1.00 90.19 79 SER A O 1
ATOM 608 N N . LEU A 1 80 ? 5.031 -10.357 1.723 1.00 91.00 80 LEU A N 1
ATOM 609 C CA . LEU A 1 80 ? 5.162 -11.591 0.942 1.00 91.00 80 LEU A CA 1
ATOM 610 C C . LEU A 1 80 ? 4.795 -11.377 -0.530 1.00 91.00 80 LEU A C 1
ATOM 612 O O . LEU A 1 80 ? 5.509 -11.860 -1.405 1.00 91.00 80 LEU A O 1
ATOM 616 N N . ALA A 1 81 ? 3.728 -10.625 -0.816 1.00 91.12 81 ALA A N 1
ATOM 617 C CA . ALA A 1 81 ? 3.339 -10.304 -2.188 1.00 91.12 81 ALA A CA 1
ATOM 618 C C . ALA A 1 81 ? 4.425 -9.496 -2.922 1.00 91.12 81 ALA A C 1
ATOM 620 O O . ALA A 1 81 ? 4.723 -9.781 -4.080 1.00 91.12 81 ALA A O 1
ATOM 621 N N . ILE A 1 82 ? 5.066 -8.540 -2.240 1.00 88.56 82 ILE A N 1
ATOM 622 C CA . ILE A 1 82 ? 6.187 -7.765 -2.794 1.00 88.56 82 ILE A CA 1
ATOM 623 C C . ILE A 1 82 ? 7.385 -8.671 -3.082 1.00 88.56 82 ILE A C 1
ATOM 625 O O . ILE A 1 82 ? 7.933 -8.631 -4.180 1.00 88.56 82 ILE A O 1
ATOM 629 N N . GLN A 1 83 ? 7.781 -9.517 -2.128 1.00 88.50 83 GLN A N 1
ATOM 630 C CA . GLN A 1 83 ? 8.908 -10.437 -2.316 1.00 88.50 83 GLN A CA 1
ATOM 631 C C . GLN A 1 83 ? 8.666 -11.406 -3.477 1.00 88.50 83 GLN A C 1
ATOM 633 O O . GLN A 1 83 ? 9.568 -11.633 -4.279 1.00 88.50 83 GLN A O 1
ATOM 638 N N . ARG A 1 84 ? 7.436 -11.913 -3.613 1.00 89.62 84 ARG A N 1
ATOM 639 C CA . ARG A 1 84 ? 7.006 -12.737 -4.750 1.00 89.62 84 ARG A CA 1
ATOM 640 C C . ARG A 1 84 ? 7.099 -11.987 -6.075 1.00 89.62 84 ARG A C 1
ATOM 642 O O . ARG A 1 84 ? 7.691 -12.502 -7.017 1.00 89.62 84 ARG A O 1
ATOM 649 N N . GLY A 1 85 ? 6.603 -10.750 -6.136 1.00 87.44 85 GLY A N 1
ATOM 650 C CA . GLY A 1 85 ? 6.731 -9.900 -7.323 1.00 87.44 85 GLY A CA 1
ATOM 651 C C . GLY A 1 85 ? 8.190 -9.616 -7.701 1.00 87.44 85 GLY A C 1
ATOM 652 O O . GLY A 1 85 ? 8.549 -9.667 -8.879 1.00 87.44 85 GLY A O 1
ATOM 653 N N . ASN A 1 86 ? 9.052 -9.387 -6.707 1.00 86.88 86 ASN A N 1
ATOM 654 C CA . ASN A 1 86 ? 10.487 -9.191 -6.916 1.00 86.88 86 ASN A CA 1
ATOM 655 C C . ASN A 1 86 ? 11.155 -10.468 -7.447 1.00 86.88 86 ASN A C 1
ATOM 657 O O . ASN A 1 86 ? 11.899 -10.403 -8.424 1.00 86.88 86 ASN A O 1
ATOM 661 N N . ALA A 1 87 ? 10.861 -11.628 -6.851 1.00 87.19 87 ALA A N 1
ATOM 662 C CA . ALA A 1 87 ? 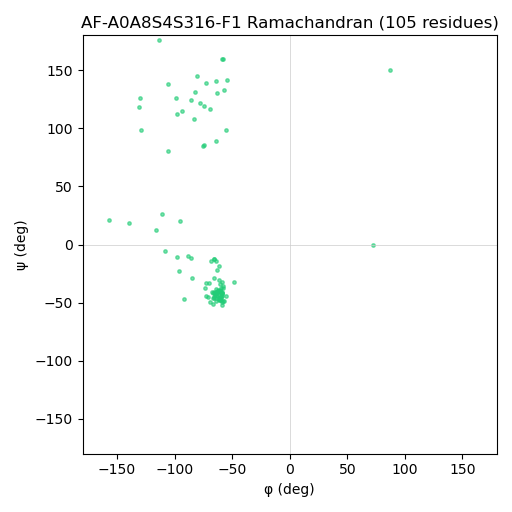11.374 -12.920 -7.303 1.00 87.19 87 ALA A CA 1
ATOM 663 C C . ALA A 1 87 ? 10.936 -13.229 -8.743 1.00 87.19 87 ALA A C 1
ATOM 665 O O . ALA A 1 87 ? 11.778 -13.553 -9.577 1.00 87.19 87 ALA A O 1
ATOM 666 N N . ALA A 1 88 ? 9.651 -13.040 -9.062 1.00 86.31 88 ALA A N 1
ATOM 667 C CA . ALA A 1 88 ? 9.124 -13.206 -10.417 1.00 86.31 88 ALA A CA 1
ATOM 668 C C . ALA A 1 88 ? 9.818 -12.278 -11.426 1.00 86.31 88 ALA A C 1
ATOM 670 O O . ALA A 1 88 ? 10.157 -12.704 -12.528 1.00 86.31 88 ALA A O 1
ATOM 671 N N . SER A 1 89 ? 10.078 -11.026 -11.037 1.00 86.25 89 SER A N 1
ATOM 672 C CA . SER A 1 89 ? 10.787 -10.062 -11.887 1.00 86.25 89 SER A CA 1
ATOM 673 C C . SER A 1 89 ? 12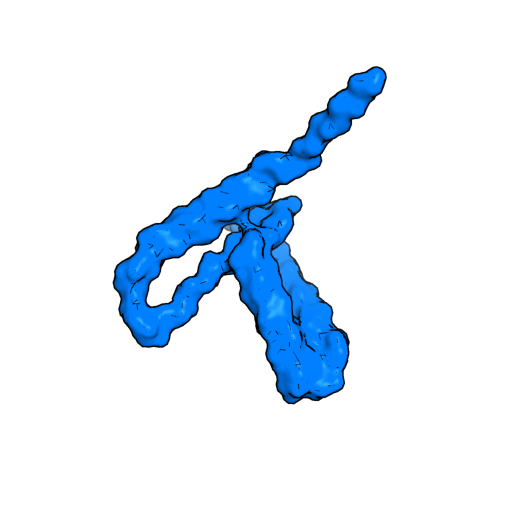.221 -10.505 -12.179 1.00 86.25 89 SER A C 1
ATOM 675 O O . SER A 1 89 ? 12.672 -10.385 -13.313 1.00 86.25 89 SER A O 1
ATOM 677 N N . ILE A 1 90 ? 12.928 -11.055 -11.186 1.00 86.06 90 ILE A N 1
ATOM 678 C CA . ILE A 1 90 ? 14.282 -11.596 -11.366 1.00 86.06 90 ILE A CA 1
ATOM 679 C C . ILE A 1 90 ? 14.241 -12.828 -12.274 1.00 86.06 90 ILE A C 1
ATOM 681 O O . ILE A 1 90 ? 14.959 -12.870 -13.272 1.00 86.06 90 ILE A O 1
ATOM 685 N N . LEU A 1 91 ? 13.376 -13.802 -11.982 1.00 83.12 91 LEU A N 1
ATOM 686 C CA . LEU A 1 91 ? 13.257 -15.033 -12.770 1.00 83.12 91 LEU A CA 1
ATOM 687 C C . LEU A 1 91 ? 12.883 -14.753 -14.230 1.00 83.12 91 LEU A C 1
ATOM 689 O O . LEU A 1 91 ? 13.441 -15.374 -15.128 1.00 83.12 91 LEU A O 1
ATOM 693 N N . GLY A 1 92 ? 12.022 -13.764 -14.482 1.00 83.06 92 GLY A N 1
ATOM 694 C CA . GLY A 1 92 ? 11.660 -13.338 -15.836 1.00 83.06 92 GLY A CA 1
ATOM 695 C C . GLY A 1 92 ? 12.815 -12.757 -16.663 1.00 83.06 92 GLY A C 1
ATOM 696 O O . GLY A 1 92 ? 12.680 -12.631 -17.878 1.00 83.06 92 GLY A O 1
ATOM 697 N N . THR A 1 93 ? 13.949 -12.415 -16.040 1.00 80.38 93 THR A N 1
ATOM 698 C CA . THR A 1 93 ? 15.156 -11.927 -16.736 1.00 80.38 93 THR A CA 1
ATOM 699 C C . THR A 1 93 ? 16.208 -13.009 -16.984 1.00 80.38 93 THR A C 1
ATOM 701 O O . THR A 1 93 ? 17.153 -12.774 -17.739 1.00 80.38 93 THR A O 1
ATOM 704 N N . VAL A 1 94 ? 16.060 -14.197 -16.387 1.00 73.38 94 VAL A N 1
ATOM 705 C CA . VAL A 1 94 ? 16.999 -15.309 -16.576 1.00 73.38 94 VAL A CA 1
ATOM 706 C C . VAL A 1 94 ? 16.654 -16.046 -17.880 1.00 73.38 94 VAL A C 1
ATOM 708 O O . VAL A 1 94 ? 15.489 -16.386 -18.098 1.00 73.38 94 VAL A O 1
ATOM 711 N N . PRO A 1 95 ? 17.627 -16.317 -18.773 1.00 66.19 95 PRO A N 1
ATOM 712 C CA . PRO A 1 95 ? 17.393 -17.144 -19.952 1.00 66.19 95 PRO A CA 1
ATOM 713 C C . PRO A 1 95 ? 16.870 -18.518 -19.530 1.00 66.19 95 PRO A C 1
ATOM 715 O O . PRO A 1 95 ? 17.453 -19.146 -18.648 1.00 66.19 95 PRO A O 1
ATOM 718 N N . ARG A 1 96 ? 15.804 -19.007 -20.173 1.00 62.31 96 ARG A N 1
ATOM 719 C CA . ARG A 1 96 ? 15.290 -20.366 -19.950 1.00 62.31 96 ARG A CA 1
ATOM 720 C C . ARG A 1 96 ? 16.332 -21.393 -20.396 1.00 62.31 96 ARG A C 1
ATOM 722 O O . ARG A 1 96 ? 16.359 -21.797 -21.553 1.00 62.31 96 ARG A O 1
ATOM 729 N N . CYS A 1 97 ? 17.215 -21.778 -19.485 1.00 53.28 97 CYS A N 1
ATOM 730 C CA . CYS A 1 97 ? 18.182 -22.845 -19.668 1.00 53.28 97 CYS A CA 1
ATOM 731 C C . CYS A 1 97 ? 18.062 -23.789 -18.468 1.00 53.28 97 CYS A C 1
ATOM 733 O O . CYS A 1 97 ? 18.597 -23.502 -17.400 1.00 53.28 97 CYS A O 1
ATOM 735 N N . GLY A 1 98 ? 17.332 -24.891 -18.658 1.00 58.88 98 GLY A N 1
ATOM 736 C CA . GLY A 1 98 ? 17.139 -25.950 -17.663 1.00 58.88 98 GLY A CA 1
ATOM 737 C C . GLY A 1 98 ? 15.973 -25.716 -16.700 1.00 58.88 98 GLY A C 1
ATOM 738 O O . GLY A 1 98 ? 15.597 -24.579 -16.433 1.00 58.88 98 GLY A O 1
ATOM 739 N N . ASP A 1 99 ? 15.384 -26.819 -16.242 1.00 57.88 99 ASP A N 1
ATOM 740 C CA . ASP A 1 99 ? 14.093 -26.931 -15.555 1.00 57.88 99 ASP A CA 1
ATOM 741 C C . ASP A 1 99 ? 13.988 -26.048 -14.293 1.00 57.88 99 ASP A C 1
ATOM 743 O O . ASP A 1 99 ? 14.466 -26.396 -13.218 1.00 57.88 99 ASP A O 1
ATOM 747 N N . PHE A 1 100 ? 13.350 -24.881 -14.432 1.00 55.47 100 PHE A N 1
ATOM 748 C CA . PHE A 1 100 ? 13.005 -23.953 -13.339 1.00 55.47 100 PHE A CA 1
ATOM 749 C C . PHE A 1 100 ? 11.483 -23.791 -13.170 1.00 55.47 100 PHE A C 1
ATOM 751 O O . PHE A 1 100 ? 11.026 -22.883 -12.473 1.00 55.47 100 PHE A O 1
ATOM 758 N N . GLU A 1 101 ? 10.691 -24.658 -13.805 1.00 53.88 101 GLU A N 1
ATOM 759 C CA . GLU A 1 101 ? 9.223 -24.629 -13.720 1.00 53.88 101 GLU A CA 1
ATOM 760 C C . GLU A 1 101 ? 8.739 -24.850 -12.268 1.00 53.88 101 GLU A C 1
ATOM 762 O O . GLU A 1 101 ? 7.788 -24.201 -11.844 1.00 53.88 101 GLU A O 1
ATOM 767 N N . ASP A 1 102 ? 9.484 -25.608 -11.449 1.00 54.25 102 ASP A N 1
ATOM 768 C CA . ASP A 1 102 ? 9.153 -25.875 -10.036 1.00 54.25 102 ASP A CA 1
ATOM 769 C C . ASP A 1 102 ? 9.151 -24.621 -9.135 1.00 54.25 102 ASP A C 1
ATOM 771 O O . ASP A 1 102 ? 8.546 -24.615 -8.062 1.00 54.25 102 ASP A O 1
ATOM 775 N N . VAL A 1 103 ? 9.840 -23.543 -9.533 1.00 51.56 103 VAL A N 1
ATOM 776 C CA . VAL A 1 103 ? 9.928 -22.308 -8.730 1.00 51.56 103 VAL A CA 1
ATOM 777 C C . VAL A 1 103 ? 8.734 -21.385 -8.987 1.00 51.56 103 VAL A C 1
ATOM 779 O O . VAL A 1 103 ? 8.336 -20.642 -8.090 1.00 51.56 103 VAL A O 1
ATOM 782 N N . LEU A 1 104 ? 8.140 -21.439 -10.183 1.00 54.38 104 LEU A N 1
ATOM 783 C CA . LEU A 1 104 ? 6.974 -20.626 -10.542 1.00 54.38 104 LEU A CA 1
ATOM 784 C C . LEU A 1 104 ? 5.711 -21.080 -9.804 1.00 54.38 104 LEU A C 1
ATOM 786 O O . LEU A 1 104 ? 4.915 -20.231 -9.412 1.00 54.38 104 LEU A O 1
ATOM 790 N N . ASP A 1 105 ? 5.575 -22.378 -9.529 1.00 58.06 105 ASP A N 1
ATOM 791 C CA . ASP A 1 105 ? 4.424 -22.951 -8.816 1.00 58.06 105 ASP A CA 1
ATOM 792 C C . ASP A 1 105 ? 4.309 -22.496 -7.345 1.00 58.06 105 ASP A C 1
ATOM 794 O O . ASP A 1 105 ? 3.276 -22.701 -6.701 1.00 58.06 105 ASP A O 1
ATOM 798 N N . PHE A 1 106 ? 5.353 -21.863 -6.795 1.00 53.84 106 PHE A N 1
ATOM 799 C CA . PHE A 1 106 ? 5.416 -21.436 -5.391 1.00 53.84 106 PHE A CA 1
ATOM 800 C C . PHE A 1 106 ? 5.309 -19.909 -5.179 1.00 53.84 106 PHE A C 1
ATOM 802 O O . PHE A 1 106 ? 5.244 -19.443 -4.030 1.00 53.84 106 PHE A O 1
ATOM 809 N N . ILE A 1 107 ? 5.295 -19.125 -6.265 1.00 52.69 107 ILE A N 1
ATOM 810 C CA . ILE A 1 107 ? 5.165 -17.655 -6.261 1.00 52.69 107 ILE A CA 1
ATOM 811 C C . ILE A 1 107 ? 3.687 -17.271 -6.379 1.00 52.69 107 ILE A C 1
ATOM 813 O O . ILE A 1 107 ? 3.192 -16.572 -5.454 1.00 52.69 107 ILE A O 1
#

Secondary structure (DSSP, 8-state):
--------TTHHHHHHHHHHHHHHHTTT--TT-------B-TTSPBPHHHHHHHHHHHHHHHHHH--TTHHHHHHHHHHHHHHHHHHHHHHTTS---S--HHHHTT-

Solvent-accessible surface area (backbone atoms only — not comparable to full-atom values): 6574 Å² total; per-residue (Å²): 136,83,83,81,81,79,88,68,70,64,65,64,53,51,37,50,50,54,34,51,52,49,47,63,75,51,65,85,55,60,87,92,59,88,87,76,54,72,40,68,48,100,91,53,69,60,16,74,58,26,47,51,51,49,53,53,51,25,51,52,48,18,68,73,68,70,40,86,58,46,29,56,54,50,52,51,52,51,52,50,53,50,52,37,54,52,49,51,55,54,57,73,69,53,79,94,72,74,96,59,67,81,61,62,82,74,98

Nearest PDB structures (foldseek):
  6n7p-assembly1_D  TM=4.494E-01  e=7.794E+00  Saccharomyces cerevisiae S288C

Foldseek 3Di:
DDDDDDPDPPQQVVLVVVQVVVCVVCVVPPPVDDDFDFDDDLPDDTHPRNVVVLVVVLVVQCVVVVPNCRSVVVVVVVVVVSPLVSVVVVVVPDPPDDDPVVVNVVD

Radius of gyration: 18.6 Å; Cα contacts (8 Å, |Δi|>4): 66; chains: 1; bounding box: 47×48×39 Å

pLDDT: mean 79.69, std 18.63, range [32.28, 98.38]

Mean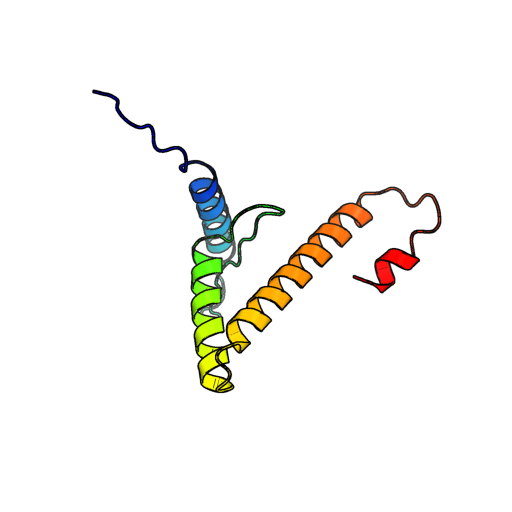 predicted aligned error: 10.69 Å

Organism: NCBI:txid348720